Protein AF-A0A9Q0NCK6-F1 (afdb_monomer)

Organism: NCBI:txid35572

pLDDT: mean 73.88, std 17.41, range [31.03, 93.69]

Radius of gyration: 36.31 Å; Cα contacts (8 Å, |Δi|>4): 46; chains: 1; bounding box: 59×74×98 Å

Foldseek 3Di:
DDLVVVLLVVQLVVCVVLVHDSVVVSVVLVCLLPDPDDPVVSLVVQLVVLVVSDVPPSVVVSVVSVVSSCVSCVVVCVPPPPVCPVVNVVVVVCVVPPDPPPVPPPPDDPVNVVVVVVVVVVVVVVVPPPDDDDDDDDDDDDDPPPPPPPDCVVVVVVVVVVVVVVVVVVVVVPD

Solvent-accessible surface area (backbone atoms only — not comparable to full-atom values): 10871 Å² total; per-residue (Å²): 137,78,65,65,57,62,49,53,52,50,46,32,53,53,30,48,76,65,74,43,63,36,74,64,50,42,54,51,55,50,50,51,72,69,44,94,65,53,76,64,59,42,49,52,57,49,47,60,54,41,56,76,73,35,94,67,66,45,70,61,53,51,51,52,51,53,51,50,49,48,59,48,49,52,67,52,49,81,48,69,77,69,78,68,50,65,66,60,56,49,50,51,52,51,61,74,65,61,64,82,80,70,77,74,76,76,80,71,50,75,65,58,51,50,53,53,48,53,54,50,52,62,56,60,62,65,79,73,75,88,81,79,83,87,81,91,82,91,77,95,71,96,68,81,56,92,82,61,78,72,74,56,68,65,56,52,52,55,50,52,54,49,52,53,52,50,51,52,54,52,56,69,72,73,116

Sequence (175 aa):
MATGENFFTWLNIKLRELKTDENVYGSYISGILDSDESSEEKKEALEEILSQIIEVDIETHLQTILEKWQQCNAKIVEHPRVAEDVNTKLAKLMESNSLPTTVVRQHYTPEELRIREQILAQYSQVELDECQEDDVNNGAGVASDPIMIKNTNASDVAQLAKERREQASFFEFNI

Mean predicted aligned error: 21.03 Å

Structure (mmCIF, N/CA/C/O backbone):
data_AF-A0A9Q0NCK6-F1
#
_entry.id   AF-A0A9Q0NCK6-F1
#
loop_
_atom_site.group_PDB
_atom_site.id
_atom_site.type_symbol
_atom_site.label_atom_id
_atom_site.label_alt_id
_atom_site.label_comp_id
_atom_site.label_asym_id
_atom_site.label_entity_id
_atom_site.label_seq_id
_atom_site.pdbx_PDB_ins_code
_atom_site.Cartn_x
_atom_site.Cartn_y
_atom_site.Cartn_z
_atom_site.occupancy
_atom_site.B_iso_or_equiv
_atom_site.auth_seq_id
_atom_site.auth_comp_id
_atom_site.auth_asym_id
_atom_site.auth_atom_id
_atom_site.pdbx_PDB_model_num
ATOM 1 N N . MET A 1 1 ? -5.322 -12.987 -11.310 1.00 36.38 1 MET A N 1
ATOM 2 C CA . MET A 1 1 ? -5.323 -11.534 -11.023 1.00 36.38 1 MET A CA 1
ATOM 3 C C . MET A 1 1 ? -6.442 -11.261 -10.027 1.00 36.38 1 MET A C 1
ATOM 5 O O . MET A 1 1 ? -7.407 -12.007 -10.075 1.00 36.38 1 MET A O 1
ATOM 9 N N . ALA A 1 2 ? -6.278 -10.260 -9.155 1.00 42.00 2 ALA A N 1
ATOM 10 C CA . ALA A 1 2 ? -7.178 -9.850 -8.061 1.00 42.00 2 ALA A CA 1
ATOM 11 C C . ALA A 1 2 ? -7.048 -10.599 -6.712 1.00 42.00 2 ALA A C 1
ATOM 13 O O . ALA A 1 2 ? -7.929 -11.341 -6.291 1.00 42.00 2 ALA A O 1
ATOM 14 N N . THR A 1 3 ? -5.953 -10.362 -5.981 1.00 51.62 3 THR A N 1
ATOM 15 C CA . THR A 1 3 ? -5.860 -10.666 -4.533 1.00 51.62 3 THR A CA 1
ATOM 16 C C . THR A 1 3 ? -6.002 -9.416 -3.654 1.00 51.62 3 THR A C 1
ATOM 18 O O . THR A 1 3 ? -6.439 -9.541 -2.513 1.00 51.62 3 THR A O 1
ATOM 21 N N . GLY A 1 4 ? -5.749 -8.215 -4.197 1.00 55.72 4 GLY A N 1
ATOM 22 C CA . GLY A 1 4 ? -6.009 -6.928 -3.530 1.00 55.72 4 GLY A CA 1
ATOM 23 C C . GLY A 1 4 ? -7.494 -6.543 -3.459 1.00 55.72 4 GLY A C 1
ATOM 24 O O . GLY A 1 4 ? -7.907 -5.871 -2.519 1.00 55.72 4 GLY A O 1
ATOM 25 N N . GLU A 1 5 ? -8.324 -7.041 -4.385 1.00 60.00 5 GLU A N 1
ATOM 26 C CA . GLU A 1 5 ? -9.769 -6.756 -4.397 1.00 60.00 5 GLU A CA 1
ATOM 27 C C . GLU A 1 5 ? -10.490 -7.323 -3.166 1.00 60.00 5 GLU A C 1
ATOM 29 O O . GLU A 1 5 ? -11.434 -6.709 -2.673 1.00 60.00 5 GLU A O 1
ATOM 34 N N . ASN A 1 6 ? -10.022 -8.450 -2.615 1.00 81.31 6 ASN A N 1
ATOM 35 C CA . ASN A 1 6 ? -10.650 -9.076 -1.447 1.00 81.31 6 ASN A CA 1
ATOM 36 C C . ASN A 1 6 ? -10.440 -8.262 -0.164 1.00 81.31 6 ASN A C 1
ATOM 38 O O . ASN A 1 6 ? -11.381 -8.097 0.611 1.00 81.31 6 ASN A O 1
ATOM 42 N N . PHE A 1 7 ? -9.231 -7.732 0.050 1.00 88.56 7 PHE A N 1
ATOM 43 C CA . PHE A 1 7 ? -8.964 -6.868 1.198 1.00 88.56 7 PHE A CA 1
ATOM 44 C C . PHE A 1 7 ? -9.631 -5.505 1.028 1.00 88.56 7 PHE A C 1
ATOM 46 O O . PHE A 1 7 ? -10.319 -5.058 1.937 1.00 88.56 7 PHE A O 1
ATOM 53 N N . PHE A 1 8 ? -9.487 -4.876 -0.142 1.00 88.44 8 PHE A N 1
ATOM 54 C CA . PHE A 1 8 ? -10.044 -3.546 -0.388 1.00 88.44 8 PHE A CA 1
ATOM 55 C C . PHE A 1 8 ? -11.574 -3.535 -0.268 1.00 88.44 8 PHE A C 1
ATOM 57 O O . PHE A 1 8 ? -12.146 -2.663 0.381 1.00 88.44 8 PHE A O 1
ATOM 64 N N . THR A 1 9 ? -12.252 -4.557 -0.800 1.00 89.94 9 THR A N 1
ATOM 65 C CA . THR A 1 9 ? -13.708 -4.705 -0.643 1.00 89.94 9 THR A CA 1
ATOM 66 C C . THR A 1 9 ? -14.101 -4.892 0.822 1.00 89.94 9 THR A C 1
ATOM 68 O O . THR A 1 9 ? -15.055 -4.267 1.284 1.00 89.94 9 THR A O 1
ATOM 71 N N . TRP A 1 10 ? -13.364 -5.721 1.570 1.00 92.31 10 TRP A N 1
ATOM 72 C CA . TRP A 1 10 ? -13.604 -5.917 3.002 1.00 92.31 10 TRP A CA 1
ATOM 73 C C . TRP A 1 10 ? -13.395 -4.623 3.799 1.00 92.31 10 TRP A C 1
ATOM 75 O O . TRP A 1 10 ? -14.246 -4.270 4.616 1.00 92.31 10 TRP A O 1
ATOM 85 N N . LEU A 1 11 ? -12.311 -3.896 3.524 1.00 92.12 11 LEU A N 1
ATOM 86 C CA . LEU A 1 11 ? -11.987 -2.633 4.177 1.00 92.12 11 LEU A CA 1
ATOM 87 C C . LEU A 1 11 ? -13.081 -1.592 3.921 1.00 92.12 11 LEU A C 1
ATOM 89 O O . LEU A 1 11 ? -13.550 -0.963 4.862 1.00 92.12 11 LEU A O 1
ATOM 93 N N . ASN A 1 12 ? -13.564 -1.476 2.682 1.00 91.62 12 ASN A N 1
ATOM 94 C CA . ASN A 1 12 ? -14.642 -0.546 2.340 1.00 91.62 12 ASN A CA 1
ATOM 95 C C . ASN A 1 12 ? -15.954 -0.878 3.061 1.00 91.62 12 ASN A C 1
ATOM 97 O O . ASN A 1 12 ? -16.639 0.023 3.541 1.00 91.62 12 ASN A O 1
ATOM 101 N N . ILE A 1 13 ? -16.306 -2.163 3.179 1.00 91.56 13 ILE A N 1
ATOM 102 C CA . ILE A 1 13 ? -17.476 -2.586 3.964 1.00 91.56 13 ILE A CA 1
ATOM 103 C C . ILE A 1 13 ? -17.277 -2.214 5.436 1.00 91.56 13 ILE A C 1
ATOM 105 O O . ILE A 1 13 ? -18.181 -1.645 6.047 1.00 91.56 13 ILE A O 1
ATOM 109 N N . LYS A 1 14 ? -16.088 -2.476 5.989 1.00 90.31 14 LYS A N 1
ATOM 110 C CA . LYS A 1 14 ? -15.776 -2.190 7.390 1.00 90.31 14 LYS A CA 1
ATOM 111 C C . LYS A 1 14 ? -15.824 -0.692 7.705 1.00 90.31 14 LYS A C 1
ATOM 113 O O . LYS A 1 14 ? -16.397 -0.306 8.718 1.00 90.31 14 LYS A O 1
ATOM 118 N N . LEU A 1 15 ? -15.290 0.151 6.825 1.00 90.44 15 LEU A N 1
ATOM 119 C CA . LEU A 1 15 ? -15.359 1.611 6.952 1.00 90.44 15 LEU A CA 1
ATOM 120 C C . LEU A 1 15 ? -16.801 2.126 6.836 1.00 90.44 15 LEU A C 1
ATOM 122 O O . LEU A 1 15 ? -17.211 3.002 7.595 1.00 90.44 15 LEU A O 1
ATOM 126 N N . ARG A 1 16 ? -17.618 1.521 5.968 1.00 90.25 16 ARG A N 1
ATOM 127 C CA . ARG A 1 16 ? -19.043 1.859 5.856 1.00 90.25 16 ARG A CA 1
ATOM 128 C C . ARG A 1 16 ? -19.834 1.501 7.117 1.00 90.25 16 ARG A C 1
ATOM 130 O O . ARG A 1 16 ? -20.709 2.265 7.520 1.00 90.25 16 ARG A O 1
ATOM 137 N N . GLU A 1 17 ? -19.526 0.374 7.762 1.00 89.62 17 GLU A N 1
ATOM 138 C CA . GLU A 1 17 ? -20.099 0.009 9.071 1.00 89.62 17 GLU A CA 1
ATOM 139 C C . GLU A 1 17 ? -19.749 1.040 10.153 1.00 89.62 17 GLU A C 1
ATOM 141 O O . GLU A 1 17 ? -20.591 1.370 10.989 1.00 89.62 17 GLU A O 1
ATOM 146 N N . LEU A 1 18 ? -18.535 1.592 10.089 1.00 86.81 18 LEU A N 1
ATOM 147 C CA . LEU A 1 18 ? -18.042 2.662 10.960 1.00 86.81 18 LEU A CA 1
ATOM 148 C C . LEU A 1 18 ? -18.566 4.057 10.573 1.00 86.81 18 LEU A C 1
ATOM 150 O O . LEU A 1 18 ? -18.204 5.046 11.207 1.00 86.81 18 LEU A O 1
ATOM 154 N N . LYS A 1 19 ? -19.453 4.147 9.569 1.00 86.06 19 LYS A N 1
ATOM 155 C CA . LYS A 1 19 ? -20.025 5.397 9.037 1.00 86.06 19 LYS A CA 1
ATOM 156 C C . LYS A 1 19 ? -18.964 6.388 8.545 1.00 86.06 19 LYS A C 1
ATOM 158 O O . LYS A 1 19 ? -19.136 7.598 8.681 1.00 86.06 19 LYS A O 1
ATOM 163 N N . THR A 1 20 ? -17.887 5.876 7.961 1.00 86.56 20 THR A N 1
ATOM 164 C CA . THR A 1 20 ? -16.784 6.671 7.410 1.00 86.56 20 THR A CA 1
ATOM 165 C C . THR A 1 20 ? -16.741 6.587 5.884 1.00 86.56 20 THR A C 1
ATOM 167 O O . THR A 1 20 ? -17.272 5.644 5.301 1.00 86.56 20 THR A O 1
ATOM 170 N N . ASP A 1 21 ? -16.110 7.570 5.233 1.00 89.19 21 ASP A N 1
ATOM 171 C CA . ASP A 1 21 ? -15.934 7.591 3.776 1.00 89.19 21 ASP A CA 1
ATOM 172 C C . ASP A 1 21 ? -14.874 6.571 3.331 1.00 89.19 21 ASP A C 1
ATOM 174 O O . ASP A 1 21 ? -13.678 6.713 3.606 1.00 89.19 21 ASP A O 1
ATOM 178 N N . GLU A 1 22 ? -15.309 5.536 2.618 1.00 88.38 22 GLU A N 1
ATOM 179 C CA . GLU A 1 22 ? -14.429 4.473 2.145 1.00 88.38 22 GLU A CA 1
ATOM 180 C C . GLU A 1 22 ? -13.424 4.927 1.074 1.00 88.38 22 GLU A C 1
ATOM 182 O O . GLU A 1 22 ? -12.343 4.349 0.973 1.00 88.38 22 GLU A O 1
ATOM 187 N N . ASN A 1 23 ? -13.719 5.966 0.289 1.00 86.50 23 ASN A N 1
ATOM 188 C CA . ASN A 1 23 ? -12.824 6.410 -0.783 1.00 86.50 23 ASN A CA 1
ATOM 189 C C . ASN A 1 23 ? -11.615 7.156 -0.219 1.00 86.50 23 ASN A C 1
ATOM 191 O O . ASN A 1 23 ? -10.488 6.960 -0.682 1.00 86.50 23 ASN A O 1
ATOM 195 N N . VAL A 1 24 ? -11.844 7.988 0.798 1.00 90.00 24 VAL A N 1
ATOM 196 C CA . VAL A 1 24 ? -10.780 8.747 1.464 1.00 90.00 24 VAL A CA 1
ATOM 197 C C . VAL A 1 24 ? -9.952 7.818 2.348 1.00 90.00 24 VAL A C 1
ATOM 199 O O . VAL A 1 24 ? -8.747 7.677 2.148 1.00 90.00 24 VAL A O 1
ATOM 202 N N . TYR A 1 25 ? -10.593 7.128 3.291 1.00 91.69 25 TYR A N 1
ATOM 203 C CA . TYR A 1 25 ? -9.870 6.335 4.283 1.00 91.69 25 TYR A CA 1
ATOM 204 C C . TYR A 1 25 ? -9.406 4.984 3.743 1.00 91.69 25 TYR A C 1
ATOM 206 O O . TYR A 1 25 ? -8.330 4.525 4.113 1.00 91.69 25 TYR A O 1
ATOM 214 N N . GLY A 1 26 ? -10.152 4.356 2.831 1.00 90.88 26 GLY A N 1
ATOM 215 C CA . GLY A 1 26 ? -9.770 3.066 2.256 1.00 90.88 26 GLY A CA 1
ATOM 216 C C . GLY A 1 26 ? -8.502 3.156 1.409 1.00 90.88 26 GLY A C 1
ATOM 217 O O . GLY A 1 26 ? -7.624 2.298 1.527 1.00 90.88 26 GLY A O 1
ATOM 218 N N . SER A 1 27 ? -8.367 4.211 0.598 1.00 90.19 27 SER A N 1
ATOM 219 C CA . SER A 1 27 ? -7.155 4.451 -0.198 1.00 90.19 27 SER A CA 1
ATOM 220 C C . SER A 1 27 ? -5.953 4.795 0.684 1.00 90.19 27 SER A C 1
ATOM 222 O O . SER A 1 27 ? -4.867 4.256 0.475 1.00 90.19 27 SER A O 1
ATOM 224 N N . TYR A 1 28 ? -6.160 5.612 1.717 1.00 92.12 28 TYR A N 1
ATOM 225 C CA . TYR A 1 28 ? -5.098 6.028 2.625 1.00 92.12 28 TYR A CA 1
ATOM 226 C C . TYR A 1 28 ? -4.586 4.882 3.512 1.00 92.12 28 TYR A C 1
ATOM 228 O O . TYR A 1 28 ? -3.386 4.620 3.543 1.00 92.12 28 TYR A O 1
ATOM 236 N N . ILE A 1 29 ? -5.489 4.117 4.136 1.00 92.19 29 ILE A N 1
ATOM 237 C CA . ILE A 1 29 ? -5.154 2.925 4.936 1.00 92.19 29 ILE A CA 1
ATOM 238 C C . ILE A 1 29 ? -4.424 1.885 4.081 1.00 92.19 29 ILE A C 1
ATOM 240 O O . ILE A 1 29 ? -3.426 1.314 4.517 1.00 92.19 29 ILE A O 1
ATOM 244 N N . SER A 1 30 ? -4.889 1.650 2.850 1.00 90.50 30 SER A N 1
ATOM 245 C CA . SER A 1 30 ? -4.221 0.715 1.938 1.00 90.50 30 SER A CA 1
ATOM 246 C C . SER A 1 30 ? -2.817 1.196 1.560 1.00 90.50 30 SER A C 1
ATOM 248 O O . SER A 1 30 ? -1.900 0.384 1.508 1.00 90.50 30 SER A O 1
ATOM 250 N N . GLY A 1 31 ? -2.633 2.504 1.347 1.00 91.12 31 GLY A N 1
ATOM 251 C CA . GLY A 1 31 ? -1.326 3.096 1.058 1.00 91.12 31 GLY A CA 1
ATOM 252 C C . GLY A 1 31 ? -0.324 2.938 2.203 1.00 91.12 31 GLY A C 1
ATOM 253 O O . GLY A 1 31 ? 0.833 2.617 1.955 1.00 91.12 31 GLY A O 1
ATOM 254 N N . ILE A 1 32 ? -0.772 3.085 3.452 1.00 92.62 32 ILE A N 1
ATOM 255 C CA . ILE A 1 32 ? 0.070 2.861 4.642 1.00 92.62 32 ILE A CA 1
ATOM 256 C C . ILE A 1 32 ? 0.441 1.383 4.771 1.00 92.62 32 ILE A C 1
ATOM 258 O O . ILE A 1 32 ? 1.579 1.028 5.059 1.00 92.62 32 ILE A O 1
ATOM 262 N N . LEU A 1 33 ? -0.508 0.482 4.524 1.00 90.25 33 LEU A N 1
ATOM 263 C CA . LEU A 1 33 ? -0.251 -0.955 4.608 1.00 90.25 33 LEU A CA 1
ATOM 264 C C . LEU A 1 33 ? 0.727 -1.454 3.530 1.00 90.25 33 LEU A C 1
ATOM 266 O O . LEU A 1 33 ? 1.498 -2.385 3.799 1.00 90.25 33 LEU A O 1
ATOM 270 N N . ASP A 1 34 ? 0.718 -0.829 2.351 1.00 88.81 34 ASP A N 1
ATOM 271 C CA . ASP A 1 34 ? 1.590 -1.145 1.211 1.00 88.81 34 ASP A CA 1
ATOM 272 C C . ASP A 1 34 ? 2.925 -0.370 1.214 1.00 88.81 34 ASP A C 1
ATOM 274 O O . ASP A 1 34 ? 3.774 -0.629 0.365 1.00 88.81 34 ASP A O 1
ATOM 278 N N . SER A 1 35 ? 3.148 0.549 2.165 1.00 88.00 35 SER A N 1
ATOM 279 C CA . SER A 1 35 ? 4.428 1.262 2.300 1.00 88.00 35 SER A CA 1
ATOM 280 C C . SER A 1 35 ? 5.576 0.300 2.656 1.00 88.00 35 SER A C 1
ATOM 282 O O . SER A 1 35 ? 5.349 -0.799 3.161 1.00 88.00 35 SER A O 1
ATOM 284 N N . ASP A 1 36 ? 6.831 0.687 2.426 1.00 83.31 36 ASP A N 1
ATOM 285 C CA . ASP A 1 36 ? 8.011 -0.106 2.835 1.00 83.31 36 ASP A CA 1
ATOM 286 C C . ASP A 1 36 ? 8.441 0.163 4.296 1.00 83.31 36 ASP A C 1
ATOM 288 O O . ASP A 1 36 ? 9.535 -0.212 4.720 1.00 83.31 36 ASP A O 1
ATOM 292 N N . GLU A 1 37 ? 7.585 0.816 5.085 1.00 85.44 37 GLU A N 1
ATOM 293 C CA . GLU A 1 37 ? 7.850 1.151 6.487 1.00 85.44 37 GLU A CA 1
ATOM 294 C C . GLU A 1 37 ? 7.822 -0.087 7.393 1.00 85.44 37 GLU A C 1
ATOM 296 O O . GLU A 1 37 ? 7.270 -1.148 7.060 1.00 85.44 37 GLU A O 1
ATOM 301 N N . SER A 1 38 ? 8.417 0.047 8.578 1.00 87.88 38 SER A N 1
ATOM 302 C CA . SER A 1 38 ? 8.413 -1.018 9.573 1.00 87.88 38 SER A CA 1
ATOM 303 C C . SER A 1 38 ? 6.995 -1.307 10.081 1.00 87.88 38 SER A C 1
ATOM 305 O O . SER A 1 38 ? 6.099 -0.466 10.055 1.00 87.88 38 SER A O 1
ATOM 307 N N . SER A 1 39 ? 6.775 -2.526 10.585 1.00 85.81 39 SER A N 1
ATOM 308 C CA . SER A 1 39 ? 5.463 -2.907 11.126 1.00 85.81 39 SER A CA 1
ATOM 309 C C . SER A 1 39 ? 5.015 -2.031 12.302 1.00 85.81 39 SER A C 1
ATOM 311 O O . SER A 1 39 ? 3.814 -1.960 12.550 1.00 85.81 39 SER A O 1
ATOM 313 N N . GLU A 1 40 ? 5.954 -1.416 13.027 1.00 89.00 40 GLU A N 1
ATOM 314 C CA . GLU A 1 40 ? 5.651 -0.512 14.140 1.00 89.00 40 GLU A CA 1
ATOM 315 C C . GLU A 1 40 ? 5.171 0.847 13.617 1.00 89.00 40 GLU A C 1
ATOM 317 O O . GLU A 1 40 ? 4.098 1.297 14.003 1.00 89.00 40 GLU A O 1
ATOM 322 N N . GLU A 1 41 ? 5.884 1.434 12.650 1.00 91.56 41 GLU A N 1
ATOM 323 C CA . GLU A 1 41 ? 5.504 2.709 12.016 1.00 91.56 41 GLU A CA 1
ATOM 324 C C . GLU A 1 41 ? 4.128 2.616 11.344 1.00 91.56 41 GLU A C 1
ATOM 326 O O . GLU A 1 41 ? 3.273 3.479 11.534 1.00 91.56 41 GLU A O 1
ATOM 331 N N . LYS A 1 42 ? 3.858 1.516 10.628 1.00 91.75 42 LYS A N 1
ATOM 332 C CA . LYS A 1 42 ? 2.536 1.274 10.027 1.00 91.75 42 LYS A CA 1
ATOM 333 C C . LYS A 1 42 ? 1.427 1.199 11.069 1.00 91.75 42 LYS A C 1
ATOM 335 O O . LYS A 1 42 ? 0.309 1.643 10.811 1.00 91.75 42 LYS A O 1
ATOM 340 N N . LYS A 1 43 ? 1.712 0.589 12.221 1.00 91.94 43 LYS A N 1
ATOM 341 C CA . LYS A 1 43 ? 0.747 0.447 13.312 1.00 91.94 43 LYS A CA 1
ATOM 342 C C . LYS A 1 43 ? 0.444 1.811 13.929 1.00 91.94 43 LYS A C 1
ATOM 344 O O . LYS A 1 43 ? -0.731 2.126 14.080 1.00 91.94 43 LYS A O 1
ATOM 349 N N . GLU A 1 44 ? 1.473 2.604 14.212 1.00 93.31 44 GLU A N 1
ATOM 350 C CA . GLU A 1 44 ? 1.342 3.958 14.761 1.00 93.31 44 GLU A CA 1
ATOM 351 C C . GLU A 1 44 ? 0.559 4.875 13.810 1.00 93.31 44 GLU A C 1
ATOM 353 O O . GLU A 1 44 ? -0.429 5.484 14.218 1.00 93.31 44 GLU A O 1
ATOM 358 N N . ALA A 1 45 ? 0.909 4.887 12.520 1.00 93.69 45 ALA A N 1
ATOM 359 C CA . ALA A 1 45 ? 0.208 5.684 11.513 1.00 93.69 45 ALA A CA 1
ATOM 360 C C . ALA A 1 45 ? -1.274 5.287 11.380 1.00 93.69 45 ALA A C 1
ATOM 362 O O . ALA A 1 45 ? -2.158 6.143 11.311 1.00 93.69 45 ALA A O 1
ATOM 363 N N . LEU A 1 46 ? -1.577 3.983 11.369 1.00 93.00 46 LEU A N 1
ATOM 364 C CA . LEU A 1 46 ? -2.962 3.508 11.331 1.00 93.00 46 LEU A CA 1
ATOM 365 C C . LEU A 1 46 ? -3.728 3.848 12.610 1.00 93.00 46 LEU A C 1
ATOM 367 O O . LEU A 1 46 ? -4.905 4.194 12.527 1.00 93.00 46 LEU A O 1
ATOM 371 N N . GLU A 1 47 ? -3.092 3.754 13.774 1.00 92.94 47 GLU A N 1
ATOM 372 C CA . GLU A 1 47 ? -3.694 4.127 15.053 1.00 92.94 47 GLU A CA 1
ATOM 373 C C . GLU A 1 47 ? -4.049 5.617 15.088 1.00 92.94 47 GLU A C 1
ATOM 375 O O . GLU A 1 47 ? -5.177 5.960 15.444 1.00 92.94 47 GLU A O 1
ATOM 380 N N . GLU A 1 48 ? -3.150 6.491 14.625 1.00 92.75 48 GLU A N 1
ATOM 381 C CA . GLU A 1 48 ? -3.387 7.935 14.532 1.00 92.75 48 GLU A CA 1
ATOM 382 C C . GLU A 1 48 ? -4.637 8.243 13.696 1.00 92.75 48 GLU A C 1
ATOM 384 O O . GLU A 1 48 ? -5.502 9.021 14.104 1.00 92.75 48 GLU A O 1
ATOM 389 N N . ILE A 1 49 ? -4.780 7.599 12.541 1.00 91.69 49 ILE A N 1
ATOM 390 C CA . ILE A 1 49 ? -5.908 7.840 11.633 1.00 91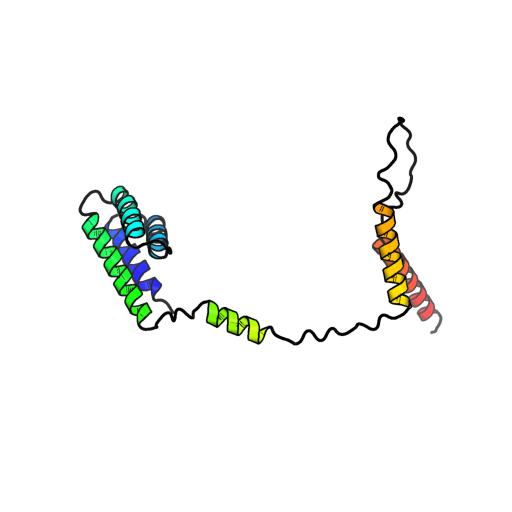.69 49 ILE A CA 1
ATOM 391 C C . ILE A 1 49 ? -7.197 7.252 12.189 1.00 91.69 49 ILE A C 1
ATOM 393 O O . ILE A 1 49 ? -8.239 7.906 12.163 1.00 91.69 49 ILE A O 1
ATOM 397 N N . LEU A 1 50 ? -7.144 6.024 12.705 1.00 90.00 50 LEU A N 1
ATOM 398 C CA . LEU A 1 50 ? -8.314 5.373 13.285 1.00 90.00 50 LEU A CA 1
ATOM 399 C C . LEU A 1 50 ? -8.801 6.118 14.530 1.00 90.00 50 LEU A C 1
ATOM 401 O O . LEU A 1 50 ? -10.009 6.187 14.726 1.00 90.00 50 LEU A O 1
ATOM 405 N N . SER A 1 51 ? -7.911 6.746 15.305 1.00 90.94 51 SER A N 1
ATOM 406 C CA . SER A 1 51 ? -8.279 7.566 16.469 1.00 90.94 51 SER A CA 1
ATOM 407 C C . SER A 1 51 ? -9.082 8.823 16.117 1.00 90.94 51 SER A C 1
ATOM 409 O O . SER A 1 51 ? -9.859 9.312 16.933 1.00 90.94 51 SER A O 1
ATOM 411 N N . GLN A 1 52 ? -8.944 9.330 14.888 1.00 88.81 52 GLN A N 1
ATOM 412 C CA . GLN A 1 52 ? -9.721 10.474 14.397 1.00 88.81 52 GLN A CA 1
ATOM 413 C C . GLN A 1 52 ? -11.126 10.073 13.930 1.00 88.81 52 GLN A C 1
ATOM 415 O O . GLN A 1 52 ? -12.006 10.922 13.803 1.00 88.81 52 GLN A O 1
ATOM 420 N N . ILE A 1 53 ? -11.325 8.788 13.637 1.00 85.94 53 ILE A N 1
ATOM 421 C CA . ILE A 1 53 ? -12.559 8.242 13.062 1.00 85.94 53 ILE A CA 1
ATOM 422 C C . ILE A 1 53 ? -13.387 7.521 14.128 1.00 85.94 53 ILE A C 1
ATOM 424 O O . ILE A 1 53 ? -14.617 7.550 14.097 1.00 85.94 53 ILE A O 1
ATOM 428 N N . ILE A 1 54 ? -12.709 6.831 15.041 1.00 85.12 54 ILE A N 1
ATOM 429 C CA . ILE A 1 54 ? -13.279 5.897 16.001 1.00 85.12 54 ILE A CA 1
ATOM 430 C C . ILE A 1 54 ? -12.859 6.343 17.402 1.00 85.12 54 ILE A C 1
ATOM 432 O O . ILE A 1 54 ? -11.676 6.424 17.708 1.00 85.12 54 ILE A O 1
ATOM 436 N N . GLU A 1 55 ? -13.834 6.585 18.277 1.00 80.44 55 GLU A N 1
ATOM 437 C CA . GLU A 1 55 ? -13.577 7.021 19.659 1.00 80.44 55 GLU A CA 1
ATOM 438 C C . GLU A 1 55 ? -13.392 5.848 20.645 1.00 80.44 55 GLU A C 1
ATOM 440 O O . GLU A 1 55 ? -12.896 6.041 21.754 1.00 80.44 55 GLU A O 1
ATOM 445 N N . VAL A 1 56 ? -13.800 4.627 20.270 1.00 82.81 56 VAL A N 1
ATOM 446 C CA . VAL A 1 56 ? -13.837 3.445 21.153 1.00 82.81 56 VAL A CA 1
ATOM 447 C C . VAL A 1 56 ? -13.267 2.220 20.434 1.00 82.81 56 VAL A C 1
ATOM 449 O O . VAL A 1 56 ? -13.511 2.027 19.249 1.00 82.81 56 VAL A O 1
ATOM 452 N N . ASP A 1 57 ? -12.533 1.363 21.147 1.00 85.44 57 ASP A N 1
ATOM 453 C CA . ASP A 1 57 ? -12.019 0.084 20.625 1.00 85.44 57 ASP A CA 1
ATOM 454 C C . ASP A 1 57 ? -11.065 0.215 19.414 1.00 85.44 57 ASP A C 1
ATOM 456 O O . ASP A 1 57 ? -10.994 -0.676 18.560 1.00 85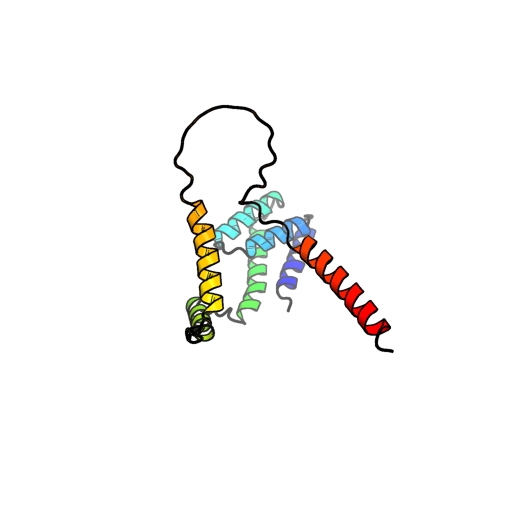.44 57 ASP A O 1
ATOM 460 N N . ILE A 1 58 ? -10.302 1.315 19.334 1.00 88.38 58 ILE A N 1
ATOM 461 C CA . ILE A 1 58 ? -9.343 1.594 18.244 1.00 88.38 58 ILE A CA 1
ATOM 462 C C . ILE A 1 58 ? -8.357 0.433 18.071 1.00 88.38 58 ILE A C 1
ATOM 464 O O . ILE A 1 58 ? -8.189 -0.077 16.965 1.00 88.38 58 ILE A O 1
ATOM 468 N N . GLU A 1 59 ? -7.755 -0.035 19.168 1.00 88.75 59 GLU A N 1
ATOM 469 C CA . GLU A 1 59 ? -6.756 -1.109 19.142 1.00 88.75 59 GLU A CA 1
ATOM 470 C C . GLU A 1 59 ? -7.330 -2.419 18.576 1.00 88.75 59 GLU A C 1
ATOM 472 O O . GLU A 1 59 ? -6.670 -3.131 17.819 1.00 88.75 59 GLU A O 1
ATOM 477 N N . THR A 1 60 ? -8.595 -2.719 18.873 1.00 89.38 60 THR A N 1
ATOM 478 C CA . THR A 1 60 ? -9.282 -3.922 18.386 1.00 89.38 60 THR A CA 1
ATOM 479 C C . THR A 1 60 ? -9.539 -3.841 16.882 1.00 89.38 60 THR A C 1
ATOM 481 O O . THR A 1 60 ? -9.353 -4.822 16.153 1.00 89.38 60 THR A O 1
ATOM 484 N N . HIS A 1 61 ? -9.931 -2.662 16.395 1.00 89.19 61 HIS A N 1
ATOM 485 C CA . HIS A 1 61 ? -10.142 -2.408 14.970 1.00 89.19 61 HIS A CA 1
ATOM 486 C C . HIS A 1 61 ? -8.819 -2.440 14.201 1.00 89.19 61 HIS A C 1
ATOM 488 O O . HIS A 1 61 ? -8.736 -3.090 13.157 1.00 89.19 61 HIS A O 1
ATOM 494 N N . LEU A 1 62 ? -7.776 -1.827 14.757 1.00 91.12 62 LEU A N 1
ATOM 495 C CA . LEU A 1 62 ? -6.417 -1.837 14.227 1.00 91.12 62 LEU A CA 1
ATOM 496 C C . LEU A 1 62 ? -5.879 -3.265 14.077 1.00 91.12 62 LEU A C 1
ATOM 498 O O . LEU A 1 62 ? -5.450 -3.652 12.989 1.00 91.12 62 LEU A O 1
ATOM 502 N N . GLN A 1 63 ? -5.966 -4.077 15.135 1.00 90.88 63 GLN A N 1
ATOM 503 C CA . GLN A 1 63 ? -5.555 -5.483 15.088 1.00 90.88 63 GLN A CA 1
ATOM 504 C C . GLN A 1 63 ? -6.343 -6.268 14.036 1.00 90.88 63 GLN A C 1
ATOM 506 O O . GLN A 1 63 ? -5.749 -7.013 13.262 1.00 90.88 63 GLN A O 1
ATOM 511 N N . THR A 1 64 ? -7.659 -6.057 13.947 1.00 91.69 64 THR A N 1
ATOM 512 C CA . THR A 1 64 ? -8.508 -6.728 12.949 1.00 91.69 64 THR A CA 1
ATOM 513 C C . THR A 1 64 ? -8.085 -6.380 11.517 1.00 91.69 64 THR A C 1
ATOM 515 O O . THR A 1 64 ? -8.032 -7.258 10.654 1.00 91.69 64 THR A O 1
ATOM 518 N N . ILE A 1 65 ? -7.776 -5.106 11.248 1.00 91.50 65 ILE A N 1
ATOM 519 C CA . ILE A 1 65 ? -7.322 -4.638 9.931 1.00 91.50 65 ILE A CA 1
ATOM 520 C C . ILE A 1 65 ? -5.965 -5.255 9.583 1.00 91.50 65 ILE A C 1
ATOM 522 O O . ILE A 1 65 ? -5.815 -5.799 8.487 1.00 91.50 65 ILE A O 1
ATOM 526 N N . LEU A 1 66 ? -5.007 -5.233 10.513 1.00 90.12 66 LEU A N 1
ATOM 527 C CA . LEU A 1 66 ? -3.683 -5.831 10.322 1.00 90.12 66 LEU A CA 1
ATOM 528 C C . LEU A 1 66 ? -3.764 -7.343 10.098 1.00 90.12 66 LEU A C 1
ATOM 530 O O . LEU A 1 66 ? -3.118 -7.867 9.191 1.00 90.12 66 LEU A O 1
ATOM 534 N N . GLU A 1 67 ? -4.591 -8.044 10.869 1.00 90.12 67 GLU A N 1
ATOM 535 C CA . GLU A 1 67 ? -4.796 -9.482 10.715 1.00 90.12 67 GLU A CA 1
ATOM 536 C C . GLU A 1 67 ? -5.415 -9.801 9.350 1.00 90.12 67 GLU A C 1
ATOM 538 O O . GLU A 1 67 ? -4.950 -10.697 8.642 1.00 90.12 67 GLU A O 1
ATOM 543 N N . LYS A 1 68 ? -6.433 -9.043 8.923 1.00 89.88 68 LYS A N 1
ATOM 544 C CA . LYS A 1 68 ? -7.049 -9.223 7.602 1.00 89.88 68 LYS A CA 1
ATOM 545 C C . LYS A 1 68 ? -6.087 -8.909 6.471 1.00 89.88 68 LYS A C 1
ATOM 547 O O . LYS A 1 68 ? -6.074 -9.650 5.485 1.00 89.88 68 LYS A O 1
ATOM 552 N N . TRP A 1 69 ? -5.257 -7.881 6.620 1.00 89.50 69 TRP A N 1
ATOM 553 C CA . TRP A 1 69 ? -4.191 -7.573 5.674 1.00 89.50 69 TRP A CA 1
ATOM 554 C C . TRP A 1 69 ? -3.195 -8.728 5.574 1.00 89.50 69 TRP A C 1
ATOM 556 O O . TRP A 1 69 ? -2.950 -9.234 4.480 1.00 89.50 69 TRP A O 1
ATOM 566 N N . GLN A 1 70 ? -2.699 -9.229 6.708 1.00 86.19 70 GLN A N 1
ATOM 567 C CA . GLN A 1 70 ? -1.791 -10.374 6.751 1.00 86.19 70 GLN A CA 1
ATOM 568 C C . GLN A 1 70 ? -2.424 -11.643 6.180 1.00 86.19 70 GLN A C 1
ATOM 570 O O . GLN A 1 70 ? -1.762 -12.341 5.428 1.00 86.19 70 GLN A O 1
ATOM 575 N N . GLN A 1 71 ? -3.697 -11.940 6.449 1.00 85.88 71 GLN A N 1
ATOM 576 C CA . GLN A 1 71 ? -4.399 -13.088 5.855 1.00 85.88 71 GLN A CA 1
ATOM 577 C C . GLN A 1 71 ? -4.507 -12.967 4.328 1.00 85.88 71 GLN A C 1
ATOM 579 O O . GLN A 1 71 ? -4.358 -13.960 3.608 1.00 85.88 71 GLN A O 1
ATOM 584 N N . CYS A 1 72 ? -4.763 -11.760 3.819 1.00 83.38 72 CYS A N 1
ATOM 585 C CA . CYS A 1 72 ? -4.836 -11.508 2.381 1.00 83.38 72 CYS A CA 1
ATOM 586 C C . CYS A 1 72 ? -3.450 -11.558 1.726 1.00 83.38 72 CYS A C 1
ATOM 588 O O . CYS A 1 72 ? -3.329 -12.062 0.611 1.00 83.38 72 CYS A O 1
ATOM 590 N N . ASN A 1 73 ? -2.408 -11.112 2.431 1.00 73.19 73 ASN A N 1
ATOM 591 C CA . ASN A 1 73 ? -1.035 -11.084 1.937 1.00 73.19 73 ASN A CA 1
ATOM 592 C C . ASN A 1 73 ? -0.305 -12.429 2.120 1.00 73.19 73 ASN A C 1
ATOM 594 O O . ASN A 1 73 ? 0.488 -12.820 1.276 1.00 73.19 73 ASN A O 1
ATOM 598 N N . ALA A 1 74 ? -0.617 -13.221 3.144 1.00 62.69 74 ALA A N 1
ATOM 599 C CA . ALA A 1 74 ? -0.072 -14.568 3.338 1.00 62.69 74 ALA A CA 1
ATOM 600 C C . ALA A 1 74 ? -0.509 -15.522 2.217 1.00 62.69 74 ALA A C 1
ATOM 602 O O . ALA A 1 74 ? 0.281 -16.346 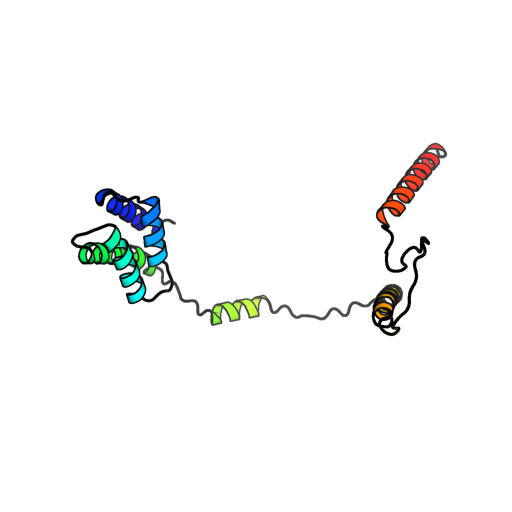1.766 1.00 62.69 74 ALA A O 1
ATOM 603 N N . LYS A 1 75 ? -1.724 -15.344 1.677 1.00 53.88 75 LYS A N 1
ATOM 604 C CA . LYS A 1 75 ? -2.152 -16.012 0.434 1.00 53.88 75 LYS A CA 1
ATOM 605 C C . LYS A 1 75 ? -1.335 -15.591 -0.793 1.00 53.88 75 LYS A C 1
ATOM 607 O O . LYS A 1 75 ? -1.311 -16.317 -1.778 1.00 53.88 75 LYS A O 1
ATOM 612 N N . ILE A 1 76 ? -0.675 -14.434 -0.748 1.00 50.28 76 ILE A N 1
ATOM 613 C CA . ILE A 1 76 ? 0.251 -13.970 -1.789 1.00 50.28 76 ILE A CA 1
ATOM 614 C C . ILE A 1 76 ? 1.634 -14.618 -1.596 1.00 50.28 76 ILE A C 1
ATOM 616 O O . ILE A 1 76 ? 2.302 -14.871 -2.589 1.00 50.28 76 ILE A O 1
ATOM 620 N N . VAL A 1 77 ? 2.026 -14.968 -0.362 1.00 45.16 77 VAL A N 1
ATOM 621 C CA . VAL A 1 77 ? 3.326 -15.591 -0.021 1.00 45.16 77 VAL A CA 1
ATOM 622 C C . VAL A 1 77 ? 3.419 -17.083 -0.394 1.00 45.16 77 VAL A C 1
ATOM 624 O O . VAL A 1 77 ? 4.526 -17.604 -0.506 1.00 45.16 77 VAL A O 1
ATOM 627 N N . GLU A 1 78 ? 2.309 -17.777 -0.689 1.00 42.81 78 GLU A N 1
ATOM 628 C CA . GLU A 1 78 ? 2.384 -19.109 -1.331 1.00 42.81 78 GLU A CA 1
ATOM 629 C C . GLU A 1 78 ? 2.987 -19.060 -2.742 1.00 42.81 78 GLU A C 1
ATOM 631 O O . GLU A 1 78 ? 3.478 -20.073 -3.243 1.00 42.81 78 GLU A O 1
ATOM 636 N N . HIS A 1 79 ? 3.042 -17.878 -3.360 1.00 40.50 79 HIS A N 1
ATOM 637 C CA . HIS A 1 79 ? 4.096 -17.618 -4.318 1.00 40.50 79 HIS A CA 1
ATOM 638 C C . HIS A 1 79 ? 5.188 -16.869 -3.565 1.00 40.50 79 HIS A C 1
ATOM 640 O O . HIS A 1 79 ? 4.960 -15.717 -3.186 1.00 40.50 79 HIS A O 1
ATOM 646 N N . PRO A 1 80 ? 6.361 -17.480 -3.303 1.00 41.88 80 PRO A N 1
ATOM 647 C CA . PRO A 1 80 ? 7.454 -16.702 -2.768 1.00 41.88 80 PRO A CA 1
ATOM 648 C C . PRO A 1 80 ? 7.617 -15.549 -3.750 1.00 41.88 80 PRO A C 1
ATOM 650 O O . PRO A 1 80 ? 7.879 -15.767 -4.936 1.00 41.88 80 PRO A O 1
ATOM 653 N N . ARG A 1 81 ? 7.416 -14.315 -3.277 1.00 49.16 81 ARG A N 1
ATOM 654 C CA . ARG A 1 81 ? 8.112 -13.184 -3.869 1.00 49.16 81 ARG A CA 1
ATOM 655 C C . ARG A 1 81 ? 9.559 -13.576 -3.669 1.00 49.16 81 ARG A C 1
ATOM 657 O O . ARG A 1 81 ? 10.112 -13.377 -2.592 1.00 49.16 81 ARG A O 1
ATOM 664 N N . VAL A 1 82 ? 10.102 -14.303 -4.644 1.00 50.09 82 VAL A N 1
ATOM 665 C CA . VAL A 1 82 ? 11.520 -14.552 -4.743 1.00 50.09 82 VAL A CA 1
ATOM 666 C C . VAL A 1 82 ? 12.039 -13.134 -4.723 1.00 50.09 82 VAL A C 1
ATOM 668 O O . VAL A 1 82 ? 11.795 -12.364 -5.653 1.00 50.09 82 VAL A O 1
ATOM 671 N N . ALA A 1 83 ? 12.619 -12.745 -3.592 1.00 51.53 83 ALA A N 1
ATOM 672 C CA . ALA A 1 83 ? 13.572 -11.671 -3.561 1.00 51.53 83 ALA A CA 1
ATOM 673 C C . ALA A 1 83 ? 14.673 -12.168 -4.494 1.00 51.53 83 ALA A C 1
ATOM 675 O O . ALA A 1 83 ? 15.632 -12.804 -4.065 1.00 51.53 83 ALA A O 1
ATOM 676 N N . GLU A 1 84 ? 14.436 -12.046 -5.803 1.00 51.53 84 GLU A N 1
ATOM 677 C CA . GLU A 1 84 ? 15.467 -12.165 -6.800 1.00 51.53 84 GLU A CA 1
ATOM 678 C C . GLU A 1 84 ? 16.412 -11.063 -6.387 1.00 51.53 84 GLU A C 1
ATOM 680 O O . GLU A 1 84 ? 16.103 -9.878 -6.535 1.00 51.53 84 GLU A O 1
ATOM 685 N N . ASP A 1 85 ? 17.482 -11.490 -5.719 1.00 67.12 85 ASP A N 1
ATOM 686 C CA . ASP A 1 85 ? 18.568 -10.657 -5.267 1.00 67.12 85 ASP A CA 1
ATOM 687 C C . ASP A 1 85 ? 18.833 -9.669 -6.395 1.00 67.12 85 ASP A C 1
ATOM 689 O O . ASP A 1 85 ? 19.121 -10.075 -7.525 1.00 67.12 85 ASP A O 1
ATOM 693 N N . VAL A 1 86 ? 18.625 -8.381 -6.127 1.00 74.44 86 VAL A 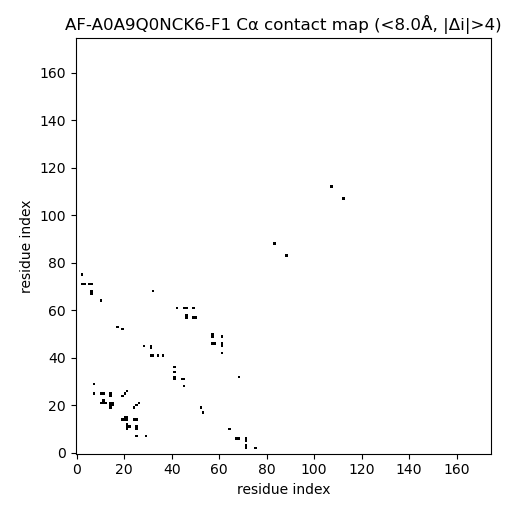N 1
ATOM 694 C CA . VAL A 1 86 ? 18.750 -7.310 -7.123 1.00 74.44 86 VAL A CA 1
ATOM 695 C C . VAL A 1 86 ? 20.080 -7.452 -7.868 1.00 74.44 86 VAL A C 1
ATOM 697 O O . VAL A 1 86 ? 20.156 -7.180 -9.065 1.00 74.44 86 VAL A O 1
ATOM 700 N N . ASN A 1 87 ? 21.091 -7.995 -7.186 1.00 69.81 87 ASN A N 1
ATOM 701 C CA . ASN A 1 87 ? 22.394 -8.339 -7.721 1.00 69.81 87 ASN A CA 1
ATOM 702 C C . ASN A 1 87 ? 22.350 -9.417 -8.824 1.00 69.81 87 ASN A C 1
ATOM 704 O O . ASN A 1 87 ? 23.005 -9.278 -9.853 1.00 69.81 87 ASN A O 1
ATOM 708 N N . THR A 1 88 ? 21.532 -10.462 -8.678 1.00 77.44 88 THR A N 1
ATOM 709 C CA . THR A 1 88 ? 21.320 -11.489 -9.716 1.00 77.44 88 THR A CA 1
ATOM 710 C C . THR A 1 88 ? 20.606 -10.932 -10.946 1.00 77.44 88 THR A C 1
ATOM 712 O O . THR A 1 88 ? 20.980 -11.251 -12.077 1.00 77.44 88 THR A O 1
ATOM 715 N N . LYS A 1 89 ? 19.624 -10.043 -10.758 1.00 78.56 89 LYS A N 1
ATOM 716 C CA . LYS A 1 89 ? 18.924 -9.379 -11.867 1.00 78.56 89 LYS A CA 1
ATOM 717 C C . LYS A 1 89 ? 19.832 -8.388 -12.591 1.00 78.56 89 LYS A C 1
ATOM 719 O O . LYS A 1 89 ? 19.829 -8.345 -13.822 1.00 78.56 89 LYS A O 1
ATOM 724 N N . LEU A 1 90 ? 20.642 -7.647 -11.836 1.00 79.81 90 LEU A N 1
ATOM 725 C CA . LEU A 1 90 ? 21.668 -6.752 -12.362 1.00 79.81 90 LEU A CA 1
ATOM 726 C C . LEU A 1 90 ? 22.712 -7.527 -13.174 1.00 79.81 90 LEU A C 1
ATOM 728 O O . LEU A 1 90 ? 22.995 -7.144 -14.307 1.00 79.81 90 LEU A O 1
ATOM 732 N N . ALA A 1 91 ? 23.210 -8.651 -12.655 1.00 81.50 91 ALA A N 1
ATOM 733 C CA . ALA A 1 91 ? 24.152 -9.513 -13.366 1.00 81.50 91 ALA A CA 1
ATOM 734 C C . ALA A 1 91 ? 23.575 -10.016 -14.699 1.00 81.50 91 ALA A C 1
ATOM 736 O O . ALA A 1 91 ? 24.234 -9.930 -15.734 1.00 81.50 91 ALA A O 1
ATOM 737 N N . LYS A 1 92 ? 22.310 -10.451 -14.704 1.00 81.56 92 LYS A N 1
ATOM 738 C CA . LYS A 1 92 ? 21.619 -10.930 -15.911 1.00 81.56 92 LYS A CA 1
ATOM 739 C C . LYS A 1 92 ? 21.408 -9.817 -16.948 1.00 81.56 92 LYS A C 1
ATOM 741 O O . LYS A 1 92 ? 21.564 -10.045 -18.145 1.00 81.56 92 LYS A O 1
ATOM 746 N N . LEU A 1 93 ? 21.096 -8.599 -16.495 1.00 79.44 93 LEU A N 1
ATOM 747 C CA . LEU A 1 93 ? 21.000 -7.406 -17.345 1.00 79.44 93 LEU A CA 1
ATOM 748 C C . LEU A 1 93 ? 22.354 -7.024 -17.952 1.00 79.44 93 LEU A C 1
ATOM 750 O O . LEU A 1 93 ? 22.411 -6.717 -19.143 1.00 79.44 93 LEU A O 1
ATOM 754 N N . MET A 1 94 ? 23.435 -7.077 -17.173 1.00 74.25 94 MET A N 1
ATOM 755 C CA . MET A 1 94 ? 24.791 -6.816 -17.663 1.00 74.25 94 MET A CA 1
ATOM 756 C C . MET A 1 94 ? 25.228 -7.854 -18.699 1.00 74.25 94 MET A C 1
ATOM 758 O O . MET A 1 94 ? 25.749 -7.481 -19.746 1.00 74.25 94 MET A O 1
ATOM 762 N N . GLU A 1 95 ? 24.954 -9.136 -18.455 1.00 74.88 95 GLU A N 1
ATOM 763 C CA . GLU A 1 95 ? 25.235 -10.218 -19.403 1.00 74.88 95 GLU A CA 1
ATOM 764 C C . GLU A 1 95 ? 24.461 -10.020 -20.717 1.00 74.88 95 GLU A C 1
ATOM 766 O O . GLU A 1 95 ? 25.057 -10.036 -21.793 1.00 74.88 95 GLU A O 1
ATOM 771 N N . SER A 1 96 ? 23.159 -9.717 -20.641 1.00 73.00 96 SER A N 1
ATOM 772 C CA . SER A 1 96 ? 22.312 -9.501 -21.826 1.00 73.00 96 SER A CA 1
ATOM 773 C C . SER A 1 96 ? 22.666 -8.253 -22.649 1.00 73.00 96 SER A C 1
ATOM 775 O O . SER A 1 96 ? 22.476 -8.256 -23.862 1.00 73.00 96 SER A O 1
ATOM 777 N N . ASN A 1 97 ? 23.206 -7.203 -22.016 1.00 64.50 97 ASN A N 1
ATOM 778 C CA . ASN A 1 97 ? 23.620 -5.968 -22.692 1.00 64.50 97 ASN A CA 1
ATOM 779 C C . ASN A 1 97 ? 25.108 -5.949 -23.072 1.00 64.50 97 ASN A C 1
ATOM 781 O O . ASN A 1 97 ? 25.562 -4.988 -23.694 1.00 64.50 97 ASN A O 1
ATOM 785 N N . SER A 1 98 ? 25.873 -6.995 -22.742 1.00 58.69 98 SER A N 1
ATOM 786 C CA . SER A 1 98 ? 27.269 -7.150 -23.160 1.00 58.69 98 SER A CA 1
ATOM 787 C C . SER A 1 98 ? 27.383 -7.561 -24.634 1.00 58.69 98 SER A C 1
ATOM 789 O O . SER A 1 98 ? 28.004 -8.557 -24.999 1.00 58.69 98 SER A O 1
ATOM 791 N N . LEU A 1 99 ? 26.786 -6.775 -25.531 1.00 60.47 99 LEU A N 1
ATOM 792 C CA . LEU A 1 99 ? 27.183 -6.830 -26.929 1.00 60.47 99 LEU A CA 1
ATOM 793 C C . LEU A 1 99 ? 28.647 -6.380 -27.004 1.00 60.47 99 LEU A C 1
ATOM 795 O O . LEU A 1 99 ? 29.007 -5.378 -26.379 1.00 60.47 99 LEU A O 1
ATOM 799 N N . PRO A 1 100 ? 29.515 -7.089 -27.744 1.00 55.88 100 PRO A N 1
ATOM 800 C CA . PRO A 1 100 ? 30.850 -6.592 -27.992 1.00 55.88 100 PRO A CA 1
ATOM 801 C C . PRO A 1 100 ? 30.695 -5.248 -28.694 1.00 55.88 100 PRO A C 1
ATOM 803 O O . PRO A 1 100 ? 30.203 -5.182 -29.821 1.00 55.88 100 PRO A O 1
ATOM 806 N N . THR A 1 101 ? 31.119 -4.171 -28.033 1.00 54.47 101 THR A N 1
ATOM 807 C CA . THR A 1 101 ? 31.388 -2.891 -28.680 1.00 54.47 101 THR A CA 1
ATOM 808 C C . THR A 1 101 ? 32.562 -3.121 -29.623 1.00 54.47 101 THR A C 1
ATOM 810 O O . THR A 1 101 ? 33.698 -2.736 -29.352 1.00 54.47 101 THR A O 1
ATOM 813 N N . THR A 1 102 ? 32.326 -3.818 -30.736 1.00 56.19 102 THR A N 1
ATOM 814 C CA . THR A 1 102 ? 33.221 -3.755 -31.874 1.00 56.19 102 THR A CA 1
ATOM 815 C C . THR A 1 102 ? 33.110 -2.313 -32.311 1.00 56.19 102 THR A C 1
ATOM 817 O O . THR A 1 102 ? 32.104 -1.904 -32.891 1.00 56.19 102 THR A O 1
ATOM 820 N N . VAL A 1 103 ? 34.093 -1.512 -31.918 1.00 60.22 103 VAL A N 1
ATOM 821 C CA . VAL A 1 103 ? 34.250 -0.154 -32.405 1.00 60.22 103 VAL A CA 1
ATOM 822 C C . VAL A 1 103 ? 34.393 -0.307 -33.912 1.00 60.22 103 VAL A C 1
ATOM 824 O O . VAL A 1 103 ? 35.474 -0.617 -34.412 1.00 60.22 103 VAL A O 1
ATOM 827 N N . VAL A 1 104 ? 33.281 -0.192 -34.639 1.00 60.94 104 VAL A N 1
ATOM 828 C CA . VAL A 1 104 ? 33.308 -0.034 -36.084 1.00 60.94 104 VAL A CA 1
ATOM 829 C C . VAL A 1 104 ? 34.047 1.276 -36.259 1.00 60.94 104 VAL A C 1
ATOM 831 O O . VAL A 1 104 ? 33.489 2.348 -36.030 1.00 60.94 104 VAL A O 1
ATOM 834 N N . ARG A 1 105 ? 35.347 1.193 -36.556 1.00 62.12 105 ARG A N 1
ATOM 835 C CA . ARG A 1 105 ? 36.106 2.341 -37.028 1.00 62.12 105 ARG A CA 1
ATOM 836 C C . ARG A 1 105 ? 35.405 2.761 -38.308 1.00 62.12 105 ARG A C 1
ATOM 838 O O . ARG A 1 105 ? 35.594 2.140 -39.348 1.00 62.12 105 ARG A O 1
ATOM 845 N N . GLN A 1 106 ? 34.520 3.744 -38.189 1.00 63.56 106 GLN A N 1
ATOM 846 C CA . GLN A 1 106 ? 33.892 4.384 -39.327 1.00 63.56 106 GLN A CA 1
ATOM 847 C C . GLN A 1 106 ? 35.046 4.901 -40.184 1.00 63.56 106 GLN A C 1
ATOM 849 O O . GLN A 1 106 ? 35.827 5.748 -39.748 1.00 63.56 106 GLN A O 1
ATOM 854 N N . HIS A 1 107 ? 35.241 4.288 -41.349 1.00 63.50 107 HIS A N 1
ATOM 855 C CA . HIS A 1 107 ? 36.186 4.778 -42.337 1.00 63.50 107 HIS A CA 1
ATOM 856 C C . HIS A 1 107 ? 35.576 6.047 -42.923 1.00 63.50 107 HIS A C 1
ATOM 858 O O . HIS A 1 107 ? 34.852 5.986 -43.910 1.00 63.50 107 HIS A O 1
ATOM 864 N N . TYR A 1 108 ? 35.820 7.178 -42.261 1.00 70.50 108 TYR A N 1
ATOM 865 C CA . TYR A 1 108 ? 35.388 8.476 -42.753 1.00 70.50 108 TYR A CA 1
ATOM 866 C C . TYR A 1 108 ? 36.057 8.750 -44.094 1.00 70.50 108 TYR A C 1
ATOM 868 O O . TYR A 1 108 ? 37.275 8.599 -44.250 1.00 70.50 108 TYR A O 1
ATOM 876 N N . THR A 1 109 ? 35.248 9.145 -45.064 1.00 77.50 109 THR A N 1
ATOM 877 C CA . THR A 1 109 ? 35.738 9.618 -46.354 1.00 77.50 109 THR A CA 1
ATOM 878 C C . THR A 1 109 ? 36.477 10.954 -46.170 1.00 77.50 109 THR A C 1
ATOM 880 O O .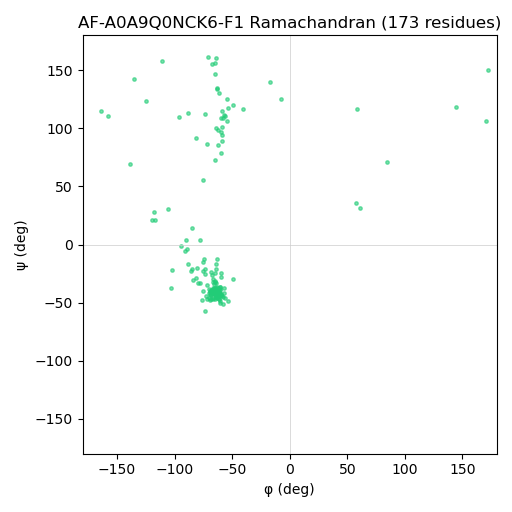 THR A 1 109 ? 36.231 11.681 -45.202 1.00 77.50 109 THR A O 1
ATOM 883 N N . PRO A 1 110 ? 37.405 11.319 -47.075 1.00 77.81 110 PRO A N 1
ATOM 884 C CA . PRO A 1 110 ? 38.127 12.591 -46.975 1.00 77.81 110 PRO A CA 1
ATOM 885 C C . PRO A 1 110 ? 37.194 13.813 -47.002 1.00 77.81 110 PRO A C 1
ATOM 887 O O . PRO A 1 110 ? 37.515 14.844 -46.414 1.00 77.81 110 PRO A O 1
ATOM 890 N N . GLU A 1 111 ? 36.030 13.696 -47.643 1.00 77.25 111 GLU A N 1
ATOM 891 C CA . GLU A 1 111 ? 35.008 14.743 -47.671 1.00 77.25 111 GLU A CA 1
ATOM 892 C C . GLU A 1 111 ? 34.340 14.927 -46.301 1.00 77.25 111 GLU A C 1
ATOM 894 O O . GLU A 1 111 ? 34.259 16.049 -45.802 1.00 77.25 111 GLU A O 1
ATOM 899 N N . GLU A 1 112 ? 33.950 13.838 -45.636 1.00 78.38 112 GLU A N 1
ATOM 900 C CA . GLU A 1 112 ? 33.360 13.889 -44.291 1.00 78.38 112 GLU A CA 1
ATOM 901 C C . GLU A 1 112 ? 34.340 14.434 -43.248 1.00 78.38 112 GLU A C 1
ATOM 903 O O . GLU A 1 112 ? 33.941 15.174 -42.348 1.00 78.38 112 GLU A O 1
ATOM 908 N N . LEU A 1 113 ? 35.630 14.112 -43.376 1.00 81.44 113 LEU A N 1
ATOM 909 C CA . LEU A 1 113 ? 36.671 14.665 -42.507 1.00 81.44 113 LEU A CA 1
ATOM 910 C C . LEU A 1 113 ? 36.815 16.175 -42.689 1.00 81.44 113 LEU A C 1
ATOM 912 O O . LEU A 1 113 ? 36.892 16.901 -41.700 1.00 81.44 113 LEU A O 1
ATOM 916 N N . ARG A 1 114 ? 36.781 16.651 -43.937 1.00 84.69 114 ARG A N 1
ATOM 917 C CA . ARG A 1 114 ? 36.820 18.083 -44.241 1.00 84.69 114 ARG A CA 1
ATOM 918 C C . ARG A 1 114 ? 35.597 18.809 -43.676 1.00 84.69 114 ARG A C 1
ATOM 920 O O . ARG A 1 114 ? 35.742 19.888 -43.108 1.00 84.69 114 ARG A O 1
ATOM 927 N N . ILE A 1 115 ? 34.405 18.223 -43.799 1.00 85.50 115 ILE A N 1
ATOM 928 C CA . ILE A 1 115 ? 33.174 18.790 -43.225 1.00 85.50 115 ILE A CA 1
ATOM 929 C C . ILE A 1 115 ? 33.274 18.831 -41.695 1.00 85.50 115 ILE A C 1
ATOM 931 O O . ILE A 1 115 ? 32.986 19.862 -41.089 1.00 85.50 115 ILE A O 1
ATOM 935 N N . ARG A 1 116 ? 33.742 17.747 -41.062 1.00 85.19 116 ARG A N 1
ATOM 936 C CA . ARG A 1 116 ? 33.956 17.687 -39.609 1.00 85.19 116 ARG A CA 1
ATOM 937 C C . ARG A 1 116 ? 34.922 18.768 -39.132 1.00 85.19 116 ARG A C 1
ATOM 939 O O . ARG A 1 116 ? 34.648 19.414 -38.125 1.00 85.19 116 ARG A O 1
ATOM 946 N N . GLU A 1 117 ? 36.033 18.955 -39.834 1.00 84.12 117 GLU A N 1
ATOM 947 C CA . GLU A 1 117 ? 37.036 19.969 -39.503 1.00 84.12 117 GLU A CA 1
ATOM 948 C C . GLU A 1 117 ? 36.481 21.388 -39.665 1.00 84.12 117 GLU A C 1
ATOM 950 O O . GLU A 1 117 ? 36.666 22.220 -38.781 1.00 84.12 117 GLU A O 1
ATOM 955 N N . GLN A 1 118 ? 35.729 21.648 -40.736 1.00 82.31 118 GLN A N 1
ATOM 956 C CA . GLN A 1 118 ? 35.099 22.947 -40.968 1.00 82.31 118 GLN A CA 1
ATOM 957 C C . GLN A 1 118 ? 34.080 23.300 -39.875 1.00 82.31 118 GLN A C 1
ATOM 959 O O . GLN A 1 118 ? 34.066 24.433 -39.395 1.00 82.31 118 GLN A O 1
ATOM 964 N N . ILE A 1 119 ? 33.265 22.330 -39.449 1.00 83.25 119 ILE A N 1
ATOM 965 C CA . ILE A 1 119 ? 32.328 22.505 -38.332 1.00 83.25 119 ILE A CA 1
ATOM 966 C C . ILE A 1 119 ? 33.103 22.788 -37.041 1.00 83.25 119 ILE A C 1
ATOM 968 O O . ILE A 1 119 ? 32.773 23.723 -36.317 1.00 83.25 119 ILE A O 1
ATOM 972 N N . LEU A 1 120 ? 34.161 22.024 -36.759 1.00 83.75 120 LEU A N 1
ATOM 973 C CA . LEU A 1 120 ? 34.965 22.206 -35.549 1.00 83.75 120 LEU A CA 1
ATOM 974 C C . LEU A 1 120 ? 35.631 23.591 -35.504 1.00 83.75 120 LEU A C 1
ATOM 976 O O . LEU A 1 120 ? 35.631 24.232 -34.456 1.00 83.75 120 LEU A O 1
ATOM 980 N N . ALA A 1 121 ? 36.136 24.074 -36.641 1.00 80.31 121 ALA A N 1
ATOM 981 C CA . ALA A 1 121 ? 36.735 25.400 -36.768 1.00 80.31 121 ALA A CA 1
ATOM 982 C C . ALA A 1 121 ? 35.721 26.530 -36.520 1.00 80.31 121 ALA A C 1
ATOM 984 O O . ALA A 1 121 ? 36.052 27.530 -35.880 1.00 80.31 121 ALA A O 1
ATOM 985 N N . GLN A 1 122 ? 34.476 26.351 -36.977 1.00 76.19 122 GLN A N 1
ATOM 986 C CA . GLN A 1 122 ? 33.391 27.301 -36.731 1.00 76.19 122 GLN A CA 1
ATOM 987 C C . GLN A 1 122 ? 33.084 27.433 -35.233 1.00 76.19 122 GLN A C 1
ATOM 989 O O . GLN A 1 122 ? 32.833 28.538 -34.764 1.00 76.19 122 GLN A O 1
ATOM 994 N N . TYR A 1 123 ? 33.147 26.337 -34.471 1.00 72.69 123 TYR A N 1
ATOM 995 C CA . TYR A 1 123 ? 32.971 26.379 -33.016 1.00 72.69 123 TYR A CA 1
ATOM 996 C C . TYR A 1 123 ? 34.220 26.876 -32.277 1.00 72.69 123 TYR A C 1
ATOM 998 O O . TYR A 1 123 ? 34.083 27.581 -31.282 1.00 72.69 123 TYR A O 1
ATOM 1006 N N . SER A 1 124 ? 35.434 26.594 -32.766 1.00 71.06 124 SER A N 1
ATOM 1007 C CA . SER A 1 124 ? 36.662 27.096 -32.126 1.00 71.06 124 SER A CA 1
ATOM 1008 C C . SER A 1 124 ? 36.832 28.613 -32.236 1.00 71.06 124 SER A C 1
ATOM 1010 O O . SER A 1 124 ? 37.536 29.210 -31.432 1.00 71.06 124 SER A O 1
ATOM 1012 N N . GLN A 1 125 ? 36.206 29.245 -33.232 1.00 61.06 125 GLN A N 1
ATOM 1013 C CA . GLN A 1 125 ? 36.207 30.704 -33.385 1.00 61.06 125 GLN A CA 1
ATOM 1014 C C . GLN A 1 125 ? 35.300 31.426 -32.378 1.00 61.06 125 GLN A C 1
ATOM 1016 O O . GLN A 1 125 ? 35.420 32.638 -32.247 1.00 61.06 125 GLN A O 1
ATOM 1021 N N . VAL A 1 126 ? 34.432 30.710 -31.653 1.00 56.28 126 VAL A N 1
ATOM 1022 C CA . VAL A 1 126 ? 33.510 31.307 -30.671 1.00 56.28 126 VAL A CA 1
ATOM 1023 C C . VAL A 1 126 ? 34.165 31.488 -29.293 1.00 56.28 126 VAL A C 1
ATOM 1025 O O . VAL A 1 126 ? 33.759 32.371 -28.552 1.00 56.28 126 VAL A O 1
ATOM 1028 N N . GLU A 1 127 ? 35.219 30.735 -28.953 1.00 52.31 127 GLU A N 1
ATOM 1029 C CA . GLU A 1 127 ? 35.873 30.830 -27.628 1.00 52.31 127 GLU A CA 1
ATOM 1030 C C . GLU A 1 127 ? 37.022 31.859 -27.540 1.00 52.31 127 GLU A C 1
ATOM 1032 O O . GLU A 1 127 ? 37.682 31.962 -26.510 1.00 52.31 127 GLU A O 1
ATOM 1037 N N . LEU A 1 128 ? 37.288 32.634 -28.599 1.00 46.78 128 LEU A N 1
ATOM 1038 C CA . LEU A 1 128 ? 38.394 33.610 -28.650 1.00 46.78 128 LEU A CA 1
ATOM 1039 C C . LEU A 1 128 ? 37.938 35.065 -28.872 1.00 46.78 128 LEU A C 1
ATOM 1041 O O . LEU A 1 128 ? 38.751 35.884 -29.291 1.00 46.78 128 LEU A O 1
ATOM 1045 N N . ASP A 1 129 ? 36.678 35.400 -28.575 1.00 48.78 129 ASP A N 1
ATOM 1046 C CA . ASP A 1 129 ? 36.162 36.783 -28.645 1.00 48.78 129 ASP A CA 1
ATOM 1047 C C . ASP A 1 129 ? 35.681 37.323 -27.281 1.00 48.78 129 ASP A C 1
ATOM 1049 O O . ASP A 1 129 ? 34.812 38.181 -27.203 1.00 48.78 129 ASP A O 1
ATOM 1053 N N . GLU A 1 130 ? 36.255 36.839 -26.172 1.00 48.56 130 GLU A N 1
ATOM 1054 C CA . GLU A 1 130 ? 35.997 37.369 -24.816 1.00 48.56 130 GLU A CA 1
ATOM 1055 C C . GLU A 1 130 ? 37.163 38.214 -24.262 1.00 48.56 130 GLU A C 1
ATOM 1057 O O . GLU A 1 130 ? 37.396 38.273 -23.055 1.00 48.56 130 GLU A O 1
ATOM 1062 N N . CYS A 1 131 ? 37.927 38.895 -25.123 1.00 46.03 131 CYS A N 1
ATOM 1063 C CA . CYS A 1 131 ? 38.983 39.818 -24.686 1.00 46.03 131 CYS A CA 1
ATOM 1064 C C . CYS A 1 131 ? 39.030 41.115 -25.508 1.00 46.03 131 CYS A C 1
ATOM 1066 O O . CYS A 1 131 ? 40.015 41.378 -26.203 1.00 46.03 131 CYS A O 1
ATOM 1068 N N . GLN A 1 132 ? 38.013 41.968 -25.362 1.00 35.94 132 GLN A N 1
ATOM 1069 C CA . GLN A 1 132 ? 38.232 43.418 -25.381 1.00 35.94 132 GLN A CA 1
ATOM 1070 C C . GLN A 1 132 ? 37.098 44.172 -24.671 1.00 35.94 132 GLN A C 1
ATOM 1072 O O . GLN A 1 132 ? 35.959 44.206 -25.128 1.00 35.94 132 GLN A O 1
ATOM 1077 N N . GLU A 1 133 ? 37.452 44.735 -23.516 1.00 41.50 133 GLU A N 1
ATOM 1078 C CA . GLU A 1 133 ? 36.666 45.686 -22.734 1.00 41.50 133 GLU A CA 1
ATOM 1079 C C . GLU A 1 133 ? 36.472 47.014 -23.493 1.00 41.50 133 GLU A C 1
ATOM 1081 O O . GLU A 1 133 ? 37.375 47.469 -24.194 1.00 41.50 133 GLU A O 1
ATOM 1086 N N . ASP A 1 134 ? 35.298 47.612 -23.259 1.00 36.09 134 ASP A N 1
ATOM 1087 C CA . ASP A 1 134 ? 34.944 49.039 -23.301 1.00 36.09 134 ASP A CA 1
ATOM 1088 C C . ASP A 1 134 ? 35.143 49.845 -24.606 1.00 36.09 134 ASP A C 1
ATOM 1090 O O . ASP A 1 134 ? 36.255 50.136 -25.030 1.00 36.09 134 ASP A O 1
ATOM 1094 N N . ASP A 1 135 ? 34.048 50.347 -25.199 1.00 32.53 135 ASP A N 1
ATOM 1095 C CA . ASP A 1 135 ? 33.593 51.741 -25.005 1.00 32.53 135 ASP A CA 1
ATOM 1096 C C . ASP A 1 135 ? 32.414 52.101 -25.952 1.00 32.53 135 ASP A C 1
ATOM 1098 O O . ASP A 1 135 ? 32.252 51.572 -27.050 1.00 32.53 135 ASP A O 1
ATOM 1102 N N . VAL A 1 136 ? 31.571 53.011 -25.469 1.00 42.31 136 VAL A N 1
ATOM 1103 C CA . VAL A 1 136 ? 30.408 53.703 -26.056 1.00 42.31 136 VAL A CA 1
ATOM 1104 C C . VAL A 1 136 ? 30.195 53.725 -27.590 1.00 42.31 136 VAL A C 1
ATOM 1106 O O . VAL A 1 136 ? 31.066 54.109 -28.363 1.00 42.31 136 VAL A O 1
ATOM 1109 N N . ASN A 1 137 ? 28.923 53.569 -28.004 1.00 35.03 137 ASN A N 1
ATOM 1110 C CA . ASN A 1 137 ? 28.115 54.596 -28.706 1.00 35.03 137 ASN A CA 1
ATOM 1111 C C . ASN A 1 137 ? 27.146 54.024 -29.771 1.00 35.03 137 ASN A C 1
ATOM 1113 O O . ASN A 1 137 ? 27.532 53.468 -30.791 1.00 35.03 137 ASN A O 1
ATOM 1117 N N . ASN A 1 138 ? 25.861 54.266 -29.512 1.00 43.50 138 ASN A N 1
ATOM 1118 C CA . ASN A 1 138 ? 24.718 54.426 -30.416 1.00 43.50 138 ASN A CA 1
ATOM 1119 C C . ASN A 1 138 ? 24.996 54.478 -31.943 1.00 43.50 138 ASN A C 1
ATOM 1121 O O . ASN A 1 138 ? 25.670 55.388 -32.426 1.00 43.50 138 ASN A O 1
ATOM 1125 N N . GLY A 1 139 ? 24.338 53.614 -32.728 1.00 31.03 139 GLY A N 1
ATOM 1126 C CA . GLY A 1 139 ? 24.265 53.777 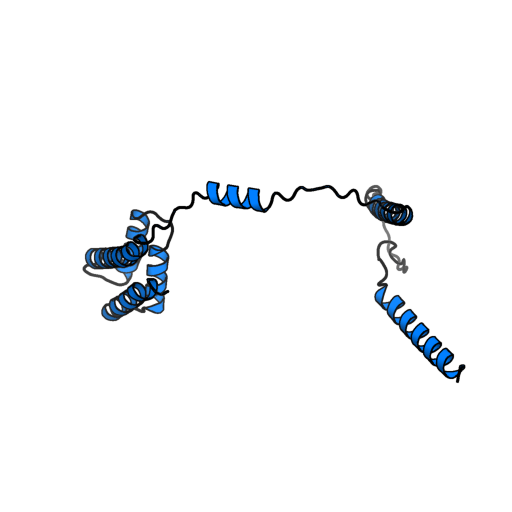-34.185 1.00 31.03 139 GLY A CA 1
ATOM 1127 C C . GLY A 1 139 ? 23.667 52.583 -34.925 1.00 31.03 139 GLY A C 1
ATOM 1128 O O . GLY A 1 139 ? 24.312 51.557 -35.093 1.00 31.03 139 GLY A O 1
ATOM 1129 N N . ALA A 1 140 ? 22.431 52.733 -35.401 1.00 47.56 140 ALA A N 1
ATOM 1130 C CA . ALA A 1 140 ? 21.755 51.775 -36.265 1.00 47.56 140 ALA A CA 1
ATOM 1131 C C . ALA A 1 140 ? 22.580 51.437 -37.524 1.00 47.56 140 ALA A C 1
ATOM 1133 O O . ALA A 1 140 ? 22.910 52.317 -38.318 1.00 47.56 140 ALA A O 1
ATOM 1134 N N . GLY A 1 141 ? 22.829 50.149 -37.744 1.00 36.38 141 GLY A N 1
ATOM 1135 C CA . GLY A 1 141 ? 23.400 49.616 -38.974 1.00 36.38 141 GLY A CA 1
ATOM 1136 C C . GLY A 1 141 ? 23.178 48.113 -39.017 1.00 36.38 141 GLY A C 1
ATOM 1137 O O . GLY A 1 141 ? 23.669 47.391 -38.161 1.00 36.38 141 GLY A O 1
ATOM 1138 N N . VAL A 1 142 ? 22.383 47.658 -39.984 1.00 49.69 142 VAL A N 1
ATOM 1139 C CA . VAL A 1 142 ? 22.027 46.256 -40.228 1.00 49.69 142 VAL A CA 1
ATOM 1140 C C . VAL A 1 142 ? 23.293 45.458 -40.558 1.00 49.69 142 VAL A C 1
ATOM 1142 O O . VAL A 1 142 ? 23.648 45.290 -41.723 1.00 49.69 142 VAL A O 1
ATOM 1145 N N . ALA A 1 143 ? 23.995 44.978 -39.538 1.00 44.72 143 ALA A N 1
ATOM 1146 C CA . ALA A 1 143 ? 24.986 43.929 -39.680 1.00 44.72 143 ALA A CA 1
ATOM 1147 C C . ALA A 1 143 ? 24.236 42.604 -39.531 1.00 44.72 143 ALA A C 1
ATOM 1149 O O . ALA A 1 143 ? 23.656 42.319 -38.489 1.00 44.72 143 ALA A O 1
ATOM 1150 N N . SER A 1 144 ? 24.164 41.824 -40.611 1.00 54.88 144 SER A N 1
ATOM 1151 C CA . SER A 1 144 ? 23.744 40.429 -40.495 1.00 54.88 144 SER A CA 1
ATOM 1152 C C . SER A 1 144 ? 24.735 39.746 -39.561 1.00 54.88 144 SER A C 1
ATOM 1154 O O . SER A 1 144 ? 25.890 39.588 -39.954 1.00 54.88 144 SER A O 1
ATOM 1156 N N . ASP A 1 145 ? 24.300 39.401 -38.349 1.00 50.94 145 ASP A N 1
ATOM 1157 C CA . ASP A 1 145 ? 25.120 38.673 -37.386 1.00 50.94 145 ASP A CA 1
ATOM 1158 C C . ASP A 1 145 ? 25.745 37.458 -38.088 1.00 50.94 145 ASP A C 1
ATOM 1160 O O . ASP A 1 145 ? 25.003 36.600 -38.580 1.00 50.94 145 ASP A O 1
ATOM 1164 N N . PRO A 1 146 ? 27.084 37.343 -38.160 1.00 57.03 146 PRO A N 1
ATOM 1165 C CA . PRO A 1 146 ? 27.741 36.175 -38.749 1.00 57.03 146 PRO A CA 1
ATOM 1166 C C . PRO A 1 146 ? 27.439 34.880 -37.971 1.00 57.03 146 PRO A C 1
ATOM 1168 O O . PRO A 1 146 ? 27.667 33.786 -38.480 1.00 57.03 146 PRO A O 1
ATOM 1171 N N . ILE A 1 147 ? 26.876 35.006 -36.765 1.00 57.47 147 ILE A N 1
ATOM 1172 C CA . ILE A 1 147 ? 26.426 33.914 -35.894 1.00 57.47 147 ILE A CA 1
ATOM 1173 C C . ILE A 1 147 ? 25.005 33.447 -36.253 1.00 57.47 147 ILE A C 1
ATOM 1175 O O . ILE A 1 147 ? 24.619 32.314 -35.955 1.00 57.47 147 ILE A O 1
ATOM 1179 N N . MET A 1 148 ? 24.208 34.280 -36.929 1.00 61.78 148 MET A N 1
ATOM 1180 C CA . MET A 1 148 ? 22.835 33.929 -37.270 1.00 61.78 148 MET A CA 1
ATOM 1181 C C . MET A 1 148 ? 22.828 33.043 -38.520 1.00 61.78 148 MET A C 1
ATOM 1183 O O . MET A 1 148 ? 22.793 33.519 -39.658 1.00 61.78 148 MET A O 1
ATOM 1187 N N . ILE A 1 149 ? 22.869 31.725 -38.306 1.00 64.69 149 ILE A N 1
ATOM 1188 C CA . ILE A 1 149 ? 22.691 30.734 -39.372 1.00 64.69 149 ILE A CA 1
ATOM 1189 C C . ILE A 1 149 ? 21.336 31.011 -40.028 1.00 64.69 149 ILE A C 1
ATOM 1191 O O . ILE A 1 149 ? 20.274 30.866 -39.418 1.00 64.69 149 ILE A O 1
ATOM 1195 N N . LYS A 1 150 ? 21.381 31.471 -41.280 1.00 71.69 150 LYS A N 1
ATOM 1196 C CA . LYS A 1 150 ? 20.181 31.817 -42.040 1.00 71.69 150 LYS A CA 1
ATOM 1197 C C . LYS A 1 150 ? 19.342 30.562 -42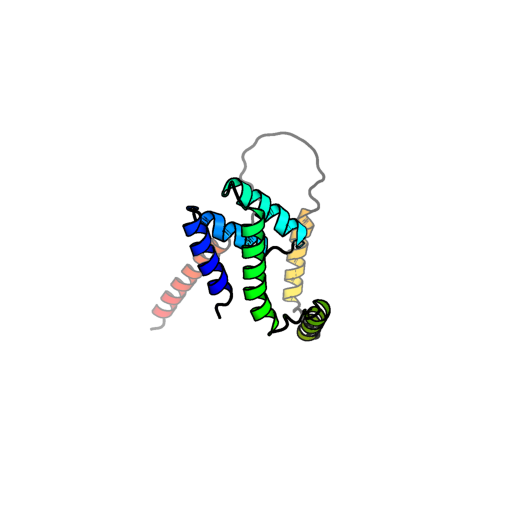.225 1.00 71.69 150 LYS A C 1
ATOM 1199 O O . LYS A 1 150 ? 19.863 29.514 -42.594 1.00 71.69 150 LYS A O 1
ATOM 1204 N N . ASN A 1 151 ? 18.041 30.689 -41.992 1.00 75.06 151 ASN A N 1
ATOM 1205 C CA . ASN A 1 151 ? 17.100 29.595 -42.176 1.00 75.06 151 ASN A CA 1
ATOM 1206 C C . ASN A 1 151 ? 17.152 29.094 -43.633 1.00 75.06 151 ASN A C 1
ATOM 1208 O O . ASN A 1 151 ? 16.712 29.785 -44.554 1.00 75.06 151 ASN A O 1
ATOM 1212 N N . THR A 1 152 ? 17.714 27.902 -43.831 1.00 77.69 152 THR A N 1
ATOM 1213 C CA . THR A 1 152 ? 17.924 27.304 -45.157 1.00 77.69 152 THR A CA 1
ATOM 1214 C C . THR A 1 152 ? 16.624 26.766 -45.751 1.00 77.69 152 THR A C 1
ATOM 1216 O O . THR A 1 152 ? 16.471 26.775 -46.968 1.00 77.69 152 THR A O 1
ATOM 1219 N N . ASN A 1 153 ? 15.625 26.452 -44.913 1.00 79.19 153 ASN A N 1
ATOM 1220 C CA . ASN A 1 153 ? 14.335 25.922 -45.367 1.00 79.19 153 ASN A CA 1
ATOM 1221 C C . ASN A 1 153 ? 13.653 26.862 -46.373 1.00 79.19 153 ASN A C 1
ATOM 1223 O O . ASN A 1 153 ? 13.043 26.398 -47.331 1.00 79.19 153 ASN A O 1
ATOM 1227 N N . ALA A 1 154 ? 13.758 28.183 -46.190 1.00 79.69 154 ALA A N 1
ATOM 1228 C CA . ALA A 1 154 ? 13.174 29.145 -47.127 1.00 79.69 154 ALA A CA 1
ATOM 1229 C C . ALA A 1 154 ? 13.870 29.133 -48.504 1.00 79.69 154 ALA A C 1
ATOM 1231 O O . ALA A 1 154 ? 13.201 29.225 -49.535 1.00 79.69 154 ALA A O 1
ATOM 1232 N N . SER A 1 155 ? 15.200 28.993 -48.525 1.00 79.75 155 SER A N 1
ATOM 1233 C CA . SER A 1 155 ? 15.989 28.901 -49.760 1.00 79.75 155 SER A CA 1
ATOM 1234 C C . SER A 1 155 ? 15.729 27.582 -50.489 1.00 79.75 155 SER A C 1
ATOM 1236 O O . SER A 1 155 ? 15.499 27.579 -51.698 1.00 79.75 155 SER A O 1
ATOM 1238 N N . ASP A 1 156 ? 15.684 26.478 -49.746 1.00 83.44 156 ASP A N 1
ATOM 1239 C CA . ASP A 1 156 ? 15.483 25.136 -50.296 1.00 83.44 156 ASP A CA 1
ATOM 1240 C C . ASP A 1 156 ? 14.091 24.989 -50.921 1.00 83.44 156 ASP A C 1
ATOM 1242 O O . ASP A 1 156 ? 13.943 24.447 -52.017 1.00 83.44 156 ASP A O 1
ATOM 1246 N N . VAL A 1 157 ? 13.060 25.549 -50.277 1.00 84.56 157 VAL A N 1
ATOM 1247 C CA . VAL A 1 157 ? 11.694 25.568 -50.825 1.00 84.56 157 VAL A CA 1
ATOM 1248 C C . VAL A 1 157 ? 11.626 26.387 -52.118 1.00 84.56 157 VAL A C 1
ATOM 1250 O O . VAL A 1 157 ? 10.985 25.958 -53.081 1.00 84.56 157 VAL A O 1
ATOM 1253 N N . ALA A 1 158 ? 12.297 27.541 -52.175 1.00 81.56 158 ALA A N 1
ATOM 1254 C CA . ALA A 1 158 ? 12.330 28.370 -53.379 1.00 81.56 158 ALA A CA 1
ATOM 1255 C C . ALA A 1 158 ? 13.056 27.669 -54.542 1.00 81.56 158 ALA A C 1
ATOM 1257 O O . ALA A 1 158 ? 12.593 27.728 -55.686 1.00 81.56 158 ALA A O 1
ATOM 1258 N N . GLN A 1 159 ? 14.155 26.969 -54.254 1.00 85.69 159 GLN A N 1
ATOM 1259 C CA . GLN A 1 159 ? 14.899 26.207 -55.252 1.00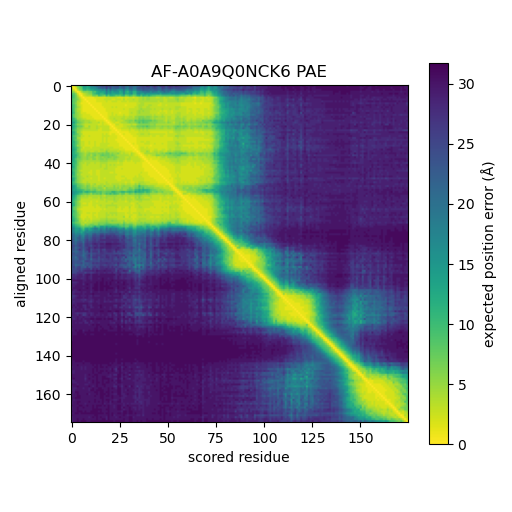 85.69 159 GLN A CA 1
ATOM 1260 C C . GLN A 1 159 ? 14.087 25.015 -55.774 1.00 85.69 159 GLN A C 1
ATOM 1262 O O . GLN A 1 159 ? 13.945 24.862 -56.988 1.00 85.69 159 GLN A O 1
ATOM 1267 N N . LEU A 1 160 ? 13.462 24.241 -54.884 1.00 85.75 160 LEU A N 1
ATOM 1268 C CA . LEU A 1 160 ? 12.620 23.107 -55.266 1.00 85.75 160 LEU A CA 1
ATOM 1269 C C . LEU A 1 160 ? 11.429 23.544 -56.137 1.00 85.75 160 LEU A C 1
ATOM 1271 O O . LEU A 1 160 ? 11.075 22.870 -57.105 1.00 85.75 160 LEU A O 1
ATOM 1275 N N . ALA A 1 161 ? 10.815 24.691 -55.831 1.00 83.31 161 ALA A N 1
ATOM 1276 C CA . ALA A 1 161 ? 9.736 25.250 -56.645 1.00 83.31 161 ALA A CA 1
ATOM 1277 C C . ALA A 1 161 ? 10.214 25.661 -58.049 1.00 83.31 161 ALA A C 1
ATOM 1279 O O . ALA A 1 161 ? 9.496 25.461 -59.035 1.00 83.31 161 ALA A O 1
ATOM 1280 N N . LYS A 1 162 ? 11.430 26.207 -58.159 1.00 86.19 162 LYS A N 1
ATOM 1281 C CA . LYS A 1 162 ? 12.038 26.567 -59.445 1.00 86.19 162 LYS A CA 1
ATOM 1282 C C . LYS A 1 162 ? 12.346 25.327 -60.285 1.00 86.19 162 LYS A C 1
ATOM 1284 O O . LYS A 1 162 ? 11.950 25.285 -61.449 1.00 86.19 162 LYS A O 1
ATOM 1289 N N . GLU A 1 163 ? 12.954 24.304 -59.691 1.00 86.31 163 GLU A N 1
ATOM 1290 C CA . GLU A 1 163 ? 13.250 23.034 -60.366 1.00 86.31 163 GLU A CA 1
ATOM 1291 C C . GLU A 1 163 ? 11.973 22.342 -60.851 1.00 86.31 163 GLU A C 1
ATOM 1293 O O . GLU A 1 163 ? 11.917 21.886 -61.989 1.00 86.31 163 GLU A O 1
ATOM 1298 N N . ARG A 1 164 ? 10.899 22.341 -60.050 1.00 83.31 164 ARG A N 1
ATOM 1299 C CA . ARG A 1 164 ? 9.579 21.829 -60.467 1.00 83.31 164 ARG A CA 1
ATOM 1300 C C . ARG A 1 164 ? 9.046 22.538 -61.714 1.00 83.31 164 ARG A C 1
ATOM 1302 O O . ARG A 1 164 ? 8.486 21.886 -62.592 1.00 83.31 164 ARG A O 1
ATOM 1309 N N . ARG A 1 165 ? 9.202 23.865 -61.796 1.00 81.88 165 ARG A N 1
ATOM 1310 C CA . ARG A 1 165 ? 8.752 24.655 -62.954 1.00 81.88 165 ARG A CA 1
ATOM 1311 C C . ARG A 1 165 ? 9.576 24.340 -64.198 1.00 81.88 165 ARG A C 1
ATOM 1313 O O . ARG A 1 165 ? 9.020 24.211 -65.284 1.00 81.88 165 ARG A O 1
ATOM 1320 N N . GLU A 1 166 ? 10.886 24.214 -64.039 1.00 85.88 166 GLU A N 1
ATOM 1321 C CA . GLU A 1 166 ? 11.793 23.878 -65.136 1.00 85.88 166 GLU A CA 1
ATOM 1322 C C . GLU A 1 166 ? 11.583 22.440 -65.614 1.00 85.88 166 GLU A C 1
ATOM 1324 O O . GLU A 1 166 ? 11.532 22.217 -66.816 1.00 85.88 166 GLU A O 1
ATOM 1329 N N . GLN A 1 167 ? 11.346 21.486 -64.710 1.00 79.31 167 GLN A N 1
ATOM 1330 C CA . GLN A 1 167 ? 10.983 20.110 -65.061 1.00 79.31 167 GLN A CA 1
ATOM 1331 C C . GLN A 1 167 ? 9.657 20.039 -65.820 1.00 79.31 167 GLN A C 1
ATOM 1333 O O . GLN A 1 167 ? 9.569 19.308 -66.801 1.00 79.31 167 GLN A O 1
ATOM 1338 N N . ALA A 1 168 ? 8.646 20.813 -65.411 1.00 75.81 168 ALA A N 1
ATOM 1339 C CA . ALA A 1 168 ? 7.375 20.887 -66.129 1.00 75.81 168 ALA A CA 1
ATOM 1340 C C . ALA A 1 168 ? 7.556 21.483 -67.534 1.00 75.81 168 ALA A C 1
ATOM 1342 O O . ALA A 1 168 ? 7.090 20.900 -68.507 1.00 75.81 168 ALA A O 1
ATOM 1343 N N . SER A 1 169 ? 8.312 22.580 -67.654 1.00 74.62 169 SER A N 1
ATOM 1344 C CA . SER A 1 169 ? 8.627 23.190 -68.952 1.00 74.62 169 SER A CA 1
ATOM 1345 C C . SER A 1 169 ? 9.494 22.288 -69.834 1.00 74.62 169 SER 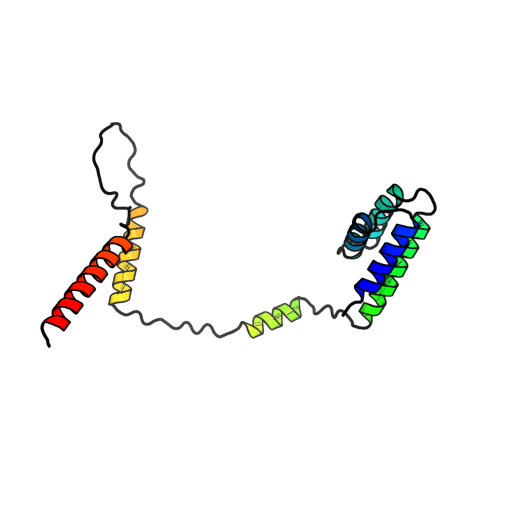A C 1
ATOM 1347 O O . SER A 1 169 ? 9.344 22.307 -71.050 1.00 74.62 169 SER A O 1
ATOM 1349 N N . PHE A 1 170 ? 10.400 21.507 -69.243 1.00 74.06 170 PHE A N 1
ATOM 1350 C CA . PHE A 1 170 ? 11.234 20.542 -69.956 1.00 74.06 170 PHE A CA 1
ATOM 1351 C C . PHE A 1 170 ? 10.406 19.359 -70.463 1.00 74.06 170 PHE A C 1
ATOM 1353 O O . PHE A 1 170 ? 10.625 18.898 -71.578 1.00 74.06 170 PHE A O 1
ATOM 1360 N N . PHE A 1 171 ? 9.427 18.896 -69.680 1.00 68.81 171 PHE A N 1
ATOM 1361 C CA . PHE A 1 171 ? 8.477 17.869 -70.115 1.00 68.81 171 PHE A CA 1
ATOM 1362 C C . PHE A 1 171 ? 7.564 18.363 -71.241 1.00 68.81 171 PHE A C 1
ATOM 1364 O O . PHE A 1 171 ? 7.273 17.611 -72.164 1.00 68.81 171 PHE A O 1
ATOM 1371 N N . GLU A 1 172 ? 7.144 19.626 -71.189 1.00 60.34 172 GLU A N 1
ATOM 1372 C CA . GLU A 1 172 ? 6.260 20.236 -72.188 1.00 60.34 172 GLU A CA 1
ATOM 1373 C C . GLU A 1 172 ? 6.971 20.538 -73.520 1.00 60.34 172 GLU A C 1
ATOM 1375 O O . GLU A 1 172 ? 6.323 20.633 -74.555 1.00 60.34 172 GLU A O 1
ATOM 1380 N N . PHE A 1 173 ? 8.306 20.634 -73.522 1.00 58.31 173 PHE A N 1
ATOM 1381 C CA . PHE A 1 173 ? 9.113 20.858 -74.730 1.00 58.31 173 PHE A CA 1
ATOM 1382 C C . PHE A 1 173 ? 9.573 19.559 -75.422 1.00 58.31 173 PHE A C 1
ATOM 1384 O O . PHE A 1 173 ? 10.196 19.618 -76.480 1.00 58.31 173 PHE A O 1
ATOM 1391 N N . ASN A 1 174 ? 9.312 18.390 -74.824 1.00 53.66 174 ASN A N 1
ATOM 1392 C CA . ASN A 1 174 ? 9.808 17.085 -75.289 1.00 53.66 174 ASN A CA 1
ATOM 1393 C C . ASN A 1 174 ? 8.678 16.113 -75.702 1.00 53.66 174 ASN A C 1
ATOM 1395 O O . ASN A 1 174 ? 8.881 14.897 -75.728 1.00 53.66 174 ASN A O 1
ATOM 1399 N N . ILE A 1 175 ? 7.497 16.660 -76.016 1.00 49.59 175 ILE A N 1
ATOM 1400 C CA . ILE A 1 175 ? 6.340 16.004 -76.656 1.00 49.59 175 ILE A CA 1
ATOM 1401 C C . ILE A 1 175 ? 6.083 16.714 -77.986 1.00 49.59 175 ILE A C 1
ATOM 1403 O O . ILE A 1 175 ? 5.772 16.007 -78.972 1.00 49.59 175 ILE A O 1
#

Secondary structure (DSSP, 8-state):
--SHHHHHHHHHHHHHHTT--HHHHHHHHHHHHHSSS-HHHHHHHHHHHHHHH-SS-HHHHHHHHHHHHHHHHHHHHTS------HHHHHHHHHHHH------------HHHHHHHHHHHHHHHTTTT-----------------TTS---HHHHHHHHHHHHHHHHHHHHHT--

InterPro domains:
  IPR037666 Coiled-coil domain-containing protein 43 [PTHR31684] (3-168)
  IPR058771 CCDC43, PWI-like domain [PF26091] (2-74)